Protein AF-X1HZF9-F1 (afdb_monomer_lite)

Organism: NCBI:txid412755

Foldseek 3Di:
DVLVVLVVLLVVLLVVLVVVLVVLVVVLVVLLVVLVVVLCVLLVVCLVVLPLVSLVVSLVSLVVSLLVSLQSQLQSLQSVLVNVVVVVCVVPPVNVVVCVVVSHDDCVLHRDPRRCPSVCPPPVCVVVSCLSSPSVNSCPDCVRVVSSVVSNVVSVVSSVVSVVVVVVVVVVVVVVVVVVVD

pLDDT: mean 87.44, std 9.37, range [54.16, 98.0]

Secondary structure (DSSP, 8-state):
-HHHHHHHHHHHHHHHHHHHHHHHHHHHHHHHHHHHHHHHHHHHHHHHTT-HHHHHHHHHHHHHHHHHHHHHHHHHHHHHHHHHHHHHHHT-HHHHHHHHHHT----SS-S--TT-TTGGGSHHHHHHHHHHT-HHHHHTSHHHHHHHHHHHHHHHHHHHHHHHHHHHHHHHHHHHHHHHT-

Sequence (182 aa):
ELFKFKIELLKKEIDILSSIIGRYDDILFKIKGWTITLWIAVVGWGILSNSMLLLILALFVPILFCFLEVQFKMIQRQYIFRGNYLQKFFHNDKKLKEVFKEKNIPQNPGIYDLNAHYIGKIKELSEKYKKMTNFLWIIRFPNVYLFYLTILILTIIAIIFVYFGCIQMQNKEIIATLTYLK

Structure (mmCIF, N/CA/C/O backbone):
data_AF-X1HZF9-F1
#
_entry.id   AF-X1HZF9-F1
#
loop_
_atom_site.group_PDB
_atom_site.id
_atom_site.type_symbol
_atom_site.label_atom_id
_atom_site.label_alt_id
_atom_site.label_comp_id
_atom_site.label_asym_id
_atom_site.label_entity_id
_atom_site.label_seq_id
_atom_site.pdbx_PDB_ins_code
_atom_site.Cartn_x
_atom_site.Cartn_y
_atom_site.Cartn_z
_atom_site.occupancy
_atom_site.B_iso_or_equiv
_atom_site.auth_seq_id
_atom_site.auth_comp_id
_atom_site.auth_asym_id
_atom_site.auth_atom_id
_atom_site.pdbx_PDB_model_num
ATOM 1 N N . GLU A 1 1 ? -31.465 -1.208 28.669 1.00 80.69 1 GLU A N 1
ATOM 2 C CA . GLU A 1 1 ? -31.568 -1.432 27.207 1.00 80.69 1 GLU A CA 1
ATOM 3 C C . GLU A 1 1 ? -30.569 -0.597 26.412 1.00 80.69 1 GLU A C 1
ATOM 5 O O . GLU A 1 1 ? -29.729 -1.183 25.741 1.00 80.69 1 GLU A O 1
ATOM 10 N N . LEU A 1 2 ? -30.550 0.733 26.572 1.00 82.69 2 LEU A N 1
ATOM 11 C CA . LEU A 1 2 ? -29.637 1.631 25.845 1.00 82.69 2 LEU A CA 1
ATOM 12 C C . LEU A 1 2 ? -28.147 1.249 25.945 1.00 82.69 2 LEU A C 1
ATOM 14 O O . LEU A 1 2 ? -27.447 1.241 24.941 1.00 82.69 2 LEU A O 1
ATOM 18 N N . PHE A 1 3 ? -27.651 0.891 27.134 1.00 83.75 3 PHE A N 1
ATOM 19 C CA . PHE A 1 3 ? -26.251 0.477 27.310 1.00 83.75 3 PHE A CA 1
ATOM 20 C C . PHE A 1 3 ? -25.891 -0.781 26.503 1.00 83.75 3 PHE A C 1
ATOM 22 O O . PHE A 1 3 ? -24.845 -0.828 25.861 1.00 83.75 3 PHE A O 1
ATOM 29 N N . LYS A 1 4 ? -26.791 -1.774 26.475 1.00 86.38 4 LYS A N 1
ATOM 30 C CA . LYS A 1 4 ? -26.614 -3.012 25.703 1.00 86.38 4 LYS A CA 1
ATOM 31 C C . LYS A 1 4 ? -26.589 -2.716 24.201 1.00 86.38 4 LYS A C 1
ATOM 33 O O . LYS A 1 4 ? -25.693 -3.192 23.516 1.00 86.38 4 LYS A O 1
ATOM 38 N N . PHE A 1 5 ? -27.498 -1.859 23.732 1.00 86.31 5 PHE A N 1
ATOM 39 C CA . PHE A 1 5 ? -27.513 -1.381 22.348 1.00 86.31 5 PHE A CA 1
ATOM 40 C C . PHE A 1 5 ? -26.211 -0.658 21.970 1.00 86.31 5 PHE A C 1
ATOM 42 O O . PHE A 1 5 ? -25.630 -0.933 20.926 1.00 86.31 5 PHE A O 1
ATOM 49 N N . LYS A 1 6 ? -25.692 0.219 22.840 1.00 84.38 6 LYS A N 1
ATOM 50 C CA . LYS A 1 6 ? -24.418 0.918 22.603 1.00 84.38 6 LYS A CA 1
ATOM 51 C C . LYS A 1 6 ? -23.225 -0.047 22.503 1.00 84.38 6 LYS A C 1
ATOM 53 O O . LYS A 1 6 ? -22.354 0.167 21.666 1.00 84.38 6 LYS A O 1
ATOM 58 N N . ILE A 1 7 ? -23.184 -1.100 23.324 1.00 85.31 7 ILE A N 1
ATOM 59 C CA . ILE A 1 7 ? -22.152 -2.150 23.241 1.00 85.31 7 ILE A CA 1
ATOM 60 C C . ILE A 1 7 ? -22.266 -2.925 21.928 1.00 85.31 7 ILE A C 1
ATOM 62 O O . ILE A 1 7 ? -21.258 -3.175 21.273 1.00 85.31 7 ILE A O 1
ATOM 66 N N . GLU A 1 8 ? -23.482 -3.296 21.535 1.00 88.94 8 GLU A N 1
ATOM 67 C CA . GLU A 1 8 ? -2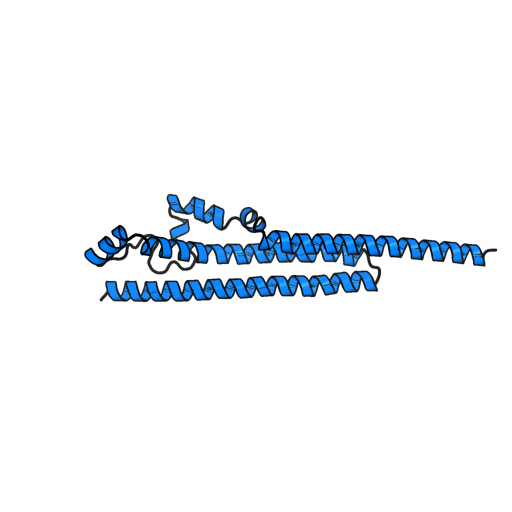3.729 -4.006 20.280 1.00 88.94 8 GLU A CA 1
ATOM 68 C C . GLU A 1 8 ? -23.293 -3.173 19.070 1.00 88.94 8 GLU A C 1
ATOM 70 O O . GLU A 1 8 ? -22.611 -3.672 18.174 1.00 88.94 8 GLU A O 1
ATOM 75 N N . LEU A 1 9 ? -23.598 -1.876 19.091 1.00 87.75 9 LEU A N 1
ATOM 76 C CA . LEU A 1 9 ? -23.183 -0.936 18.061 1.00 87.75 9 LEU A CA 1
ATOM 77 C C . LEU A 1 9 ? -21.654 -0.808 18.001 1.00 87.75 9 LEU A C 1
ATOM 79 O O . LEU A 1 9 ? -21.082 -0.805 16.914 1.00 87.75 9 LEU A O 1
ATOM 83 N N . LEU A 1 10 ? -20.987 -0.773 19.156 1.00 87.19 10 LEU A N 1
ATOM 84 C CA . LEU A 1 10 ? -19.529 -0.719 19.249 1.00 87.19 10 LEU A CA 1
ATOM 85 C C . LEU A 1 10 ? -18.861 -2.005 18.741 1.00 87.19 10 LEU A C 1
ATOM 87 O O . LEU A 1 10 ? -17.853 -1.937 18.043 1.00 87.19 10 LEU A O 1
ATOM 91 N N . LYS A 1 11 ? -19.438 -3.175 19.041 1.00 89.44 11 LYS A N 1
ATOM 92 C CA . LYS A 1 11 ? -18.988 -4.456 18.480 1.00 89.44 11 LYS A CA 1
ATOM 93 C C . LYS A 1 11 ? -19.084 -4.434 16.954 1.00 89.44 11 LYS A C 1
ATOM 95 O O . LYS A 1 11 ? -18.103 -4.710 16.273 1.00 89.44 11 LYS A O 1
ATOM 100 N N . LYS A 1 12 ? -20.237 -4.012 16.428 1.00 91.25 12 LYS A N 1
ATOM 101 C CA . LYS A 1 12 ? -20.464 -3.882 14.985 1.00 91.25 12 LYS A CA 1
ATOM 102 C C . LYS A 1 12 ? -19.502 -2.883 14.337 1.00 91.25 12 LYS A C 1
ATOM 104 O O . LYS A 1 12 ? -19.030 -3.119 13.232 1.00 91.25 12 LYS A O 1
ATOM 109 N N . GLU A 1 13 ? -19.186 -1.786 15.021 1.00 89.75 13 GLU A N 1
ATOM 110 C CA . GLU A 1 13 ? -18.193 -0.812 14.568 1.00 89.75 13 GLU A CA 1
ATOM 111 C C . GLU A 1 13 ? -16.802 -1.450 14.416 1.00 89.75 13 GLU A C 1
ATOM 113 O O . GLU A 1 13 ? -16.160 -1.250 13.389 1.00 89.75 13 GLU A O 1
ATOM 118 N N . ILE A 1 14 ? -16.353 -2.253 15.388 1.00 90.44 14 ILE A N 1
ATOM 119 C CA . ILE A 1 14 ? -15.059 -2.956 15.330 1.00 90.44 14 ILE A CA 1
ATOM 120 C C . ILE A 1 14 ? -15.012 -3.935 14.151 1.00 90.44 14 ILE A C 1
ATOM 122 O O . ILE A 1 14 ? -14.038 -3.927 13.393 1.00 90.44 14 ILE A O 1
ATOM 126 N N . ASP A 1 15 ? -16.071 -4.725 13.964 1.00 92.50 15 ASP A N 1
ATOM 127 C CA . ASP A 1 15 ? -16.165 -5.693 12.865 1.00 92.50 15 ASP A CA 1
ATOM 128 C C . ASP A 1 15 ? -16.105 -4.984 11.499 1.00 92.50 15 ASP A C 1
ATOM 130 O O . ASP A 1 15 ? -15.352 -5.380 10.603 1.00 92.50 15 ASP A O 1
ATOM 134 N N . ILE A 1 16 ? -16.834 -3.870 11.353 1.00 93.44 16 ILE A N 1
ATOM 135 C CA . ILE A 1 16 ? -16.818 -3.044 10.138 1.00 93.44 16 ILE A CA 1
ATOM 136 C C . ILE A 1 16 ? -15.435 -2.423 9.913 1.00 93.44 16 ILE A C 1
ATOM 138 O O . ILE A 1 16 ? -14.944 -2.439 8.786 1.00 93.44 16 ILE A O 1
ATOM 142 N N . LEU A 1 17 ? -14.786 -1.887 10.951 1.00 93.19 17 LEU A N 1
ATOM 143 C CA . LEU A 1 17 ? -13.448 -1.300 10.835 1.00 93.19 17 LEU A CA 1
ATOM 144 C C . LEU A 1 17 ? -12.433 -2.325 10.331 1.00 93.19 17 LEU A C 1
ATOM 146 O O . LEU A 1 17 ? -11.695 -2.030 9.393 1.00 93.19 17 LEU A O 1
ATOM 150 N N . SER A 1 18 ? -12.424 -3.527 10.913 1.00 93.31 18 SER A N 1
ATOM 151 C CA . SER A 1 18 ? -11.536 -4.610 10.483 1.00 93.31 18 SER A CA 1
ATOM 152 C C . SER A 1 18 ? -11.789 -4.994 9.021 1.00 93.31 18 SER A C 1
ATOM 154 O O . SER A 1 18 ? -10.849 -5.044 8.227 1.00 93.31 18 SER A O 1
ATOM 156 N N . SER A 1 19 ? -13.061 -5.145 8.635 1.00 95.81 19 SER A N 1
ATOM 157 C CA . SER A 1 19 ? -13.459 -5.443 7.255 1.00 95.81 19 SER A CA 1
ATOM 158 C C . SER A 1 19 ? -13.022 -4.356 6.263 1.00 95.81 19 SER A C 1
ATOM 160 O O . SER A 1 19 ? -12.471 -4.657 5.203 1.00 95.81 19 SER A O 1
ATOM 162 N N . ILE A 1 20 ? -13.219 -3.077 6.603 1.00 94.62 20 ILE A N 1
ATOM 163 C CA . ILE A 1 20 ? -12.822 -1.952 5.751 1.00 94.62 20 ILE A CA 1
ATOM 164 C C . ILE A 1 20 ? -11.301 -1.899 5.597 1.00 94.62 20 ILE A C 1
ATOM 166 O O . ILE A 1 20 ? -10.823 -1.717 4.478 1.00 94.62 20 ILE A O 1
ATOM 170 N N . ILE A 1 21 ? -10.545 -2.055 6.689 1.00 94.88 21 ILE A N 1
ATOM 171 C CA . ILE A 1 21 ? -9.076 -2.037 6.656 1.00 94.88 21 ILE A CA 1
ATOM 172 C C . ILE A 1 21 ? -8.555 -3.139 5.729 1.00 94.88 21 ILE A C 1
ATOM 174 O O . ILE A 1 21 ? -7.753 -2.825 4.848 1.00 94.88 21 ILE A O 1
ATOM 178 N N . GLY A 1 22 ? -9.075 -4.366 5.858 1.00 96.31 22 GLY A N 1
ATOM 179 C CA . GLY A 1 22 ? -8.707 -5.487 4.989 1.00 96.31 22 GLY A CA 1
ATOM 180 C C . GLY A 1 22 ? -9.043 -5.231 3.518 1.00 96.31 22 GLY A C 1
ATOM 181 O O . GLY A 1 22 ? -8.211 -5.445 2.643 1.00 96.31 22 GLY A O 1
ATOM 182 N N . ARG A 1 23 ? -10.213 -4.646 3.227 1.00 96.69 23 ARG A N 1
ATOM 183 C CA . ARG A 1 23 ? -10.569 -4.256 1.852 1.00 96.69 23 ARG A CA 1
ATOM 184 C C . ARG A 1 23 ? -9.593 -3.235 1.262 1.00 96.69 23 ARG A C 1
ATOM 186 O O . ARG A 1 23 ? -9.304 -3.286 0.069 1.00 96.69 23 ARG A O 1
ATOM 193 N N . TYR A 1 24 ? -9.102 -2.289 2.063 1.00 96.31 24 TYR A N 1
ATOM 194 C CA . TYR A 1 24 ? -8.076 -1.353 1.600 1.00 96.31 24 TYR A CA 1
ATOM 195 C C . TYR A 1 24 ? -6.730 -2.043 1.371 1.00 96.31 24 TYR A C 1
ATOM 197 O O . TYR A 1 24 ? -6.067 -1.696 0.398 1.00 96.31 24 TYR A O 1
ATOM 205 N N . ASP A 1 25 ? -6.344 -3.024 2.189 1.00 95.50 25 ASP A N 1
ATOM 206 C CA . ASP A 1 25 ? -5.135 -3.821 1.942 1.00 95.50 25 ASP A CA 1
ATOM 207 C C . ASP A 1 25 ? -5.217 -4.559 0.594 1.00 95.50 25 ASP A C 1
ATOM 209 O O . ASP A 1 25 ? -4.280 -4.480 -0.204 1.00 95.50 25 ASP A O 1
ATOM 213 N N . ASP A 1 26 ? -6.370 -5.156 0.276 1.00 97.38 26 ASP A N 1
ATOM 214 C CA . ASP A 1 26 ? -6.611 -5.798 -1.023 1.00 97.38 26 ASP A CA 1
ATOM 215 C C . ASP A 1 26 ? -6.520 -4.808 -2.190 1.00 97.38 26 ASP A C 1
ATOM 217 O O . ASP A 1 26 ? -5.944 -5.110 -3.238 1.00 97.38 26 ASP A O 1
ATOM 221 N N . ILE A 1 27 ? -7.097 -3.611 -2.036 1.00 96.75 27 ILE A N 1
ATOM 222 C CA . ILE A 1 27 ? -7.030 -2.560 -3.059 1.00 96.75 27 ILE A CA 1
ATOM 223 C C . ILE A 1 27 ? -5.581 -2.112 -3.263 1.00 96.75 27 ILE A C 1
ATOM 225 O O . ILE A 1 27 ? -5.135 -2.012 -4.403 1.00 96.75 27 ILE A O 1
ATOM 229 N N . LEU A 1 28 ? -4.829 -1.877 -2.186 1.00 96.50 28 LEU A N 1
ATOM 230 C CA . LEU A 1 28 ? -3.425 -1.470 -2.259 1.00 96.50 28 LEU A CA 1
ATOM 231 C C . LEU A 1 28 ? -2.565 -2.549 -2.932 1.00 96.50 28 LEU A C 1
ATOM 233 O O . LEU A 1 28 ? -1.702 -2.223 -3.747 1.00 96.50 28 LEU A O 1
ATOM 237 N N . PHE A 1 29 ? -2.829 -3.829 -2.658 1.00 96.50 29 PHE A N 1
ATOM 238 C CA . PHE A 1 29 ? -2.174 -4.939 -3.349 1.00 96.50 29 PHE A CA 1
ATOM 239 C C . PHE A 1 29 ? -2.494 -4.950 -4.853 1.00 96.50 29 PHE A C 1
ATOM 241 O O . PHE A 1 29 ? -1.588 -5.062 -5.680 1.00 96.50 29 PHE A O 1
ATOM 248 N N . LYS A 1 30 ? -3.765 -4.753 -5.227 1.00 97.81 30 LYS A N 1
ATOM 249 C CA . LYS A 1 30 ? -4.195 -4.670 -6.635 1.00 97.81 30 LYS A CA 1
ATOM 250 C C . LYS A 1 30 ? -3.576 -3.484 -7.370 1.00 97.81 30 LYS A C 1
ATOM 252 O O . LYS A 1 30 ? -3.128 -3.661 -8.498 1.00 97.81 30 LYS A O 1
ATOM 257 N N . ILE A 1 31 ? -3.491 -2.314 -6.730 1.00 97.06 31 ILE A N 1
ATOM 258 C CA . ILE A 1 31 ? -2.827 -1.122 -7.284 1.00 97.06 31 ILE A CA 1
ATOM 259 C C . ILE A 1 31 ? -1.388 -1.465 -7.667 1.00 97.06 31 ILE A C 1
ATOM 261 O O . ILE A 1 31 ? -0.989 -1.199 -8.794 1.00 97.06 31 ILE A O 1
ATOM 265 N N . LYS A 1 32 ? -0.634 -2.126 -6.781 1.00 96.69 32 LYS A N 1
ATOM 266 C CA . LYS A 1 32 ? 0.738 -2.565 -7.079 1.00 96.69 32 LYS A CA 1
ATOM 267 C C . LYS A 1 32 ? 0.807 -3.556 -8.237 1.00 96.69 32 LYS A C 1
ATOM 269 O O . LYS A 1 32 ? 1.693 -3.433 -9.080 1.00 96.69 32 LYS A O 1
ATOM 274 N N . GLY A 1 33 ? -0.129 -4.501 -8.295 1.00 97.50 33 GLY A N 1
ATOM 275 C CA . GLY A 1 33 ? -0.259 -5.422 -9.423 1.00 97.50 33 GLY A CA 1
ATOM 276 C C . GLY A 1 33 ? -0.447 -4.678 -10.747 1.00 97.50 33 GLY A C 1
ATOM 277 O O . GLY A 1 33 ? 0.317 -4.891 -11.683 1.00 97.50 33 GLY A O 1
ATOM 278 N N . TRP A 1 34 ? -1.394 -3.739 -10.801 1.00 97.88 34 TRP A N 1
ATOM 279 C CA . TRP A 1 34 ? -1.645 -2.914 -11.985 1.00 97.88 34 TRP A CA 1
ATOM 280 C C . TRP A 1 34 ? -0.452 -2.040 -12.368 1.00 97.88 34 TRP A C 1
ATOM 282 O O . TRP A 1 34 ? -0.156 -1.929 -13.558 1.00 97.88 34 TRP A O 1
ATOM 292 N N . THR A 1 35 ? 0.273 -1.487 -11.389 1.00 98.00 35 THR A N 1
ATOM 293 C CA . THR A 1 35 ? 1.525 -0.761 -11.637 1.00 98.00 35 THR A CA 1
ATOM 294 C C . THR A 1 35 ? 2.512 -1.635 -12.400 1.00 98.00 35 THR A C 1
ATOM 296 O O . THR A 1 35 ? 3.032 -1.200 -13.422 1.00 98.00 35 THR A O 1
ATOM 299 N N . ILE A 1 36 ? 2.756 -2.865 -11.931 1.00 97.62 36 ILE A N 1
ATOM 300 C CA . ILE A 1 36 ? 3.706 -3.792 -12.563 1.00 97.62 36 ILE A CA 1
ATOM 301 C C . ILE A 1 36 ? 3.233 -4.164 -13.967 1.00 97.62 36 ILE A C 1
ATOM 303 O O . ILE A 1 36 ? 4.019 -4.086 -14.905 1.00 97.62 36 ILE A O 1
ATOM 307 N N . THR A 1 37 ? 1.962 -4.539 -14.131 1.00 98.00 37 THR A N 1
ATOM 308 C CA . THR A 1 37 ? 1.415 -4.939 -15.434 1.00 98.00 37 THR A CA 1
ATOM 309 C C . THR A 1 37 ? 1.556 -3.825 -16.468 1.00 98.00 37 THR A C 1
ATOM 311 O O . THR A 1 37 ? 2.049 -4.068 -17.568 1.00 98.00 37 THR A O 1
ATOM 314 N N . LEU A 1 38 ? 1.163 -2.597 -16.114 1.00 97.50 38 LEU A N 1
ATOM 315 C CA . LEU A 1 38 ? 1.232 -1.459 -17.028 1.00 97.50 38 LEU A CA 1
ATOM 316 C C . LEU A 1 38 ? 2.687 -1.059 -17.296 1.00 97.50 38 LEU A C 1
ATOM 318 O O . LEU A 1 38 ? 3.055 -0.812 -18.441 1.00 97.50 38 LEU A O 1
ATOM 322 N N . TRP A 1 39 ? 3.533 -1.062 -16.266 1.00 97.81 39 TRP A N 1
ATOM 323 C CA . TRP A 1 39 ? 4.957 -0.773 -16.408 1.00 97.81 39 TRP A CA 1
ATOM 324 C C . TRP A 1 39 ? 5.657 -1.764 -17.349 1.00 97.81 39 TRP A C 1
ATOM 326 O O . TRP A 1 39 ? 6.318 -1.329 -18.289 1.00 97.81 39 TRP A O 1
ATOM 336 N N . ILE A 1 40 ? 5.458 -3.077 -17.165 1.00 97.31 40 ILE A N 1
ATOM 337 C CA . ILE A 1 40 ? 6.021 -4.113 -18.049 1.00 97.31 40 ILE A CA 1
ATOM 338 C C . ILE A 1 40 ? 5.538 -3.915 -19.486 1.00 97.31 40 ILE A C 1
ATOM 340 O O . ILE A 1 40 ? 6.342 -4.019 -20.408 1.00 97.31 40 ILE A O 1
ATOM 344 N N . ALA A 1 41 ? 4.254 -3.609 -19.691 1.00 97.19 41 ALA A N 1
ATOM 345 C CA . ALA A 1 41 ? 3.706 -3.398 -21.026 1.00 97.19 41 ALA A CA 1
ATOM 346 C C . ALA A 1 41 ? 4.384 -2.219 -21.746 1.00 97.19 41 ALA A C 1
ATOM 348 O O . ALA A 1 41 ? 4.813 -2.361 -22.890 1.00 97.19 41 ALA A O 1
ATOM 349 N N . VAL A 1 42 ? 4.531 -1.074 -21.069 1.00 96.38 42 VAL A N 1
ATOM 350 C CA . VAL A 1 42 ? 5.136 0.128 -21.665 1.00 96.38 42 VAL A CA 1
ATOM 351 C C . VAL A 1 42 ? 6.644 -0.043 -21.863 1.00 96.38 42 VAL A C 1
ATOM 353 O O . VAL A 1 42 ? 7.153 0.283 -22.934 1.00 96.38 42 VAL A O 1
ATOM 356 N N . VAL A 1 43 ? 7.366 -0.592 -20.878 1.00 96.31 43 VAL A N 1
ATOM 357 C CA . VAL A 1 43 ? 8.811 -0.853 -21.004 1.00 96.31 43 VAL A CA 1
ATOM 358 C C . VAL A 1 43 ? 9.085 -1.894 -22.084 1.00 96.31 43 VAL A C 1
ATOM 360 O O . VAL A 1 43 ? 9.938 -1.670 -22.938 1.00 96.31 43 VAL A O 1
ATOM 363 N N . GLY A 1 44 ? 8.346 -3.004 -22.086 1.00 95.06 44 GLY A N 1
ATOM 364 C CA . GLY A 1 44 ? 8.487 -4.067 -23.078 1.00 95.06 44 GLY A CA 1
ATOM 365 C C . GLY A 1 44 ? 8.254 -3.554 -24.497 1.00 95.06 44 GLY A C 1
ATOM 366 O O . GLY A 1 44 ? 9.073 -3.803 -25.379 1.00 95.06 44 GLY A O 1
A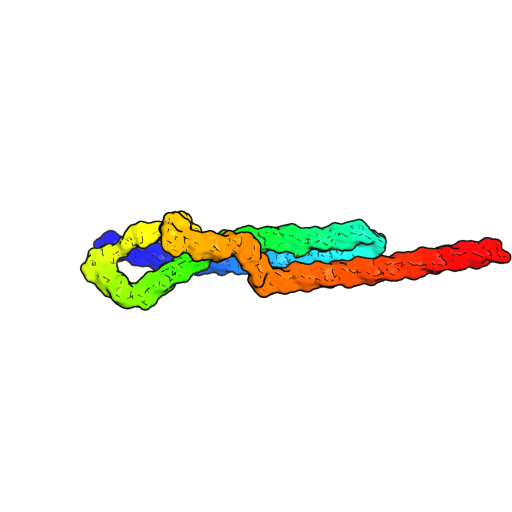TOM 367 N N . TRP A 1 45 ? 7.199 -2.759 -24.708 1.00 95.62 45 TRP A N 1
ATOM 368 C CA . TRP A 1 45 ? 6.960 -2.107 -25.997 1.00 95.62 45 TRP A CA 1
ATOM 369 C C . TRP A 1 45 ? 8.092 -1.140 -26.357 1.00 95.62 45 TRP A C 1
ATOM 371 O O . TRP A 1 45 ? 8.593 -1.164 -27.483 1.00 95.62 45 TRP A O 1
ATOM 381 N N . GLY A 1 46 ? 8.527 -0.303 -25.413 1.00 93.75 46 GLY A N 1
ATOM 382 C CA . GLY A 1 46 ? 9.612 0.654 -25.629 1.00 93.75 46 GLY A CA 1
ATOM 383 C C . GLY A 1 46 ? 10.912 -0.015 -26.077 1.00 93.75 46 GLY A C 1
ATOM 384 O O . GLY A 1 46 ? 11.541 0.464 -27.017 1.00 93.75 46 GLY A O 1
ATOM 385 N N . ILE A 1 47 ? 11.262 -1.158 -25.480 1.00 92.81 47 ILE A N 1
ATOM 386 C CA . ILE A 1 47 ? 12.428 -1.961 -25.874 1.00 92.81 47 ILE A CA 1
ATOM 387 C C . ILE A 1 47 ? 12.232 -2.565 -27.269 1.00 92.81 47 ILE A C 1
ATOM 389 O O . ILE A 1 47 ? 13.094 -2.400 -28.123 1.00 92.81 47 ILE A O 1
ATOM 393 N N . LEU A 1 48 ? 11.100 -3.227 -27.533 1.00 92.44 48 LEU A N 1
ATOM 394 C CA . LEU A 1 48 ? 10.849 -3.893 -28.823 1.00 92.44 48 LEU A CA 1
ATOM 395 C C . LEU A 1 48 ? 10.824 -2.919 -30.007 1.00 92.44 48 LEU A C 1
ATOM 397 O O . LEU A 1 48 ? 11.233 -3.267 -31.110 1.00 92.44 48 LEU A O 1
ATOM 401 N N . SER A 1 49 ? 10.338 -1.701 -29.776 1.00 90.81 49 SER A N 1
ATOM 402 C CA . SER A 1 49 ? 10.252 -0.649 -30.792 1.00 90.81 49 SER A CA 1
ATOM 403 C C . SER A 1 49 ? 11.473 0.275 -30.836 1.00 90.81 49 SER A C 1
ATOM 405 O O . SER A 1 49 ? 11.471 1.217 -31.626 1.00 90.81 49 SER A O 1
ATOM 407 N N . ASN A 1 50 ? 12.487 0.057 -29.984 1.00 88.56 50 ASN A N 1
ATOM 408 C CA . ASN A 1 50 ? 13.614 0.979 -29.770 1.00 88.56 50 ASN A CA 1
ATOM 409 C C . ASN A 1 50 ? 13.175 2.448 -29.563 1.00 88.56 50 ASN A C 1
ATOM 411 O O . ASN A 1 50 ? 13.886 3.391 -29.915 1.00 88.56 50 ASN A O 1
ATOM 415 N N . SER A 1 51 ? 11.985 2.666 -28.996 1.00 89.25 51 SER A N 1
ATOM 416 C CA . SER A 1 51 ? 11.403 3.997 -28.841 1.00 89.25 51 SER A CA 1
ATOM 417 C C . SER A 1 51 ? 11.757 4.585 -27.482 1.00 89.25 51 SER A C 1
ATOM 419 O O . SER A 1 51 ? 11.150 4.265 -26.455 1.00 89.25 51 SER A O 1
ATOM 421 N N . MET A 1 52 ? 12.710 5.518 -27.485 1.00 90.12 52 MET A N 1
ATOM 422 C CA . MET A 1 52 ? 13.105 6.267 -26.288 1.00 90.12 52 MET A CA 1
ATOM 423 C C . MET A 1 52 ? 11.919 7.006 -25.650 1.00 90.12 52 MET A C 1
ATOM 425 O O . MET A 1 52 ? 11.814 7.080 -24.428 1.00 90.12 52 MET A O 1
ATOM 429 N N . LEU A 1 53 ? 10.989 7.510 -26.470 1.00 91.62 53 LEU A N 1
ATOM 430 C CA . LEU A 1 53 ? 9.801 8.225 -26.003 1.00 91.62 53 LEU A CA 1
ATOM 431 C C . LEU A 1 53 ? 8.919 7.321 -25.129 1.00 91.62 53 LEU A C 1
ATOM 433 O O . LEU A 1 53 ? 8.494 7.738 -24.052 1.00 91.62 53 LEU A O 1
ATOM 437 N N . LEU A 1 54 ? 8.703 6.066 -25.536 1.00 93.00 54 LEU A N 1
ATOM 438 C CA . LEU A 1 54 ? 7.926 5.106 -24.746 1.00 93.00 54 LEU A CA 1
ATOM 439 C C . LEU A 1 54 ? 8.612 4.747 -23.425 1.00 93.00 54 LEU A C 1
ATOM 441 O O . LEU A 1 54 ? 7.941 4.619 -22.403 1.00 93.00 54 LEU A O 1
ATOM 445 N N . LEU A 1 55 ? 9.941 4.645 -23.408 1.00 92.25 55 LEU A N 1
ATOM 446 C CA . LEU A 1 55 ? 10.684 4.383 -22.173 1.00 92.25 55 LEU A CA 1
ATOM 447 C C . LEU A 1 55 ? 10.656 5.576 -21.209 1.00 92.25 55 LEU A C 1
ATOM 449 O O . LEU A 1 55 ? 10.540 5.386 -20.000 1.00 92.25 55 LEU A O 1
ATOM 453 N N . ILE A 1 56 ? 10.687 6.805 -21.727 1.00 92.44 56 ILE A N 1
ATOM 454 C CA . ILE A 1 56 ? 10.464 8.012 -20.919 1.00 92.44 56 ILE A CA 1
ATOM 455 C C . ILE A 1 56 ? 9.035 8.009 -20.362 1.00 92.44 56 ILE A C 1
ATOM 457 O O . ILE A 1 56 ? 8.834 8.300 -19.184 1.00 92.44 56 ILE A O 1
ATOM 461 N N . LEU A 1 57 ? 8.043 7.620 -21.169 1.00 93.75 57 LEU A N 1
ATOM 462 C CA . LEU A 1 57 ? 6.654 7.490 -20.725 1.00 93.75 57 LEU A CA 1
ATOM 463 C C . LEU A 1 57 ? 6.514 6.443 -19.606 1.00 93.75 57 LEU A C 1
ATOM 465 O O . LEU A 1 57 ? 5.762 6.657 -18.654 1.00 93.75 57 LEU A O 1
ATOM 469 N N . ALA A 1 58 ? 7.296 5.361 -19.650 1.00 94.62 58 ALA A N 1
ATOM 470 C CA . ALA A 1 58 ? 7.311 4.336 -18.608 1.00 94.62 58 ALA A CA 1
ATOM 471 C C . ALA A 1 58 ? 7.715 4.868 -17.220 1.00 94.62 58 ALA A C 1
ATOM 473 O O . ALA A 1 58 ? 7.271 4.309 -16.218 1.00 94.62 58 ALA A O 1
ATOM 474 N N . LEU A 1 59 ? 8.487 5.963 -17.131 1.00 94.06 59 LEU A N 1
ATOM 475 C CA . LEU A 1 59 ? 8.834 6.601 -15.851 1.00 94.06 59 LEU A CA 1
ATOM 476 C C . LEU A 1 59 ? 7.619 7.226 -15.156 1.00 94.06 59 LEU A C 1
ATOM 478 O O . LEU A 1 59 ? 7.587 7.309 -13.928 1.00 94.06 59 LEU A O 1
ATOM 482 N N . PHE A 1 60 ? 6.602 7.644 -15.912 1.00 95.12 60 PHE A N 1
ATOM 483 C CA . PHE A 1 60 ? 5.403 8.264 -15.347 1.00 95.12 60 PHE A CA 1
ATOM 484 C C . PHE A 1 60 ? 4.461 7.247 -14.700 1.00 95.12 60 PHE A C 1
ATOM 486 O O . PHE A 1 60 ? 3.741 7.593 -13.764 1.00 95.12 60 PHE A O 1
ATOM 493 N N . VAL A 1 61 ? 4.496 5.987 -15.141 1.00 95.94 61 VAL A N 1
ATOM 494 C CA . VAL A 1 61 ? 3.659 4.906 -14.601 1.00 95.94 61 VAL A CA 1
ATOM 495 C C . VAL A 1 61 ? 3.826 4.751 -13.081 1.00 95.94 61 VAL A C 1
ATOM 497 O O . VAL A 1 61 ? 2.840 4.931 -12.362 1.00 95.94 61 VAL A O 1
ATOM 500 N N . PRO A 1 62 ? 5.032 4.489 -12.533 1.00 95.56 62 PRO A N 1
ATOM 501 C CA . PRO A 1 62 ? 5.206 4.371 -11.088 1.00 95.56 62 PRO A CA 1
ATOM 502 C C . PRO A 1 62 ? 4.864 5.668 -10.340 1.00 95.56 62 PRO A C 1
ATOM 504 O O . PRO A 1 62 ? 4.383 5.598 -9.214 1.00 95.56 62 PRO A O 1
ATOM 507 N N . ILE A 1 63 ? 5.054 6.846 -10.943 1.00 94.44 63 ILE A N 1
ATOM 508 C CA . ILE A 1 63 ? 4.737 8.134 -10.303 1.00 94.44 63 ILE A CA 1
ATOM 509 C C . ILE A 1 63 ? 3.222 8.284 -10.103 1.00 94.44 63 ILE A C 1
ATOM 511 O O . ILE A 1 63 ? 2.770 8.598 -8.998 1.00 94.44 63 ILE A O 1
ATOM 515 N N . LEU A 1 64 ? 2.430 8.014 -11.145 1.00 95.94 64 LEU A N 1
ATOM 516 C CA . LEU A 1 64 ? 0.968 8.101 -11.097 1.00 95.94 64 LEU A CA 1
ATOM 517 C C . LEU A 1 64 ? 0.374 7.094 -10.110 1.00 95.94 64 LEU A C 1
ATOM 519 O O . LEU A 1 64 ? -0.475 7.444 -9.288 1.00 95.94 64 LEU A O 1
ATOM 523 N N . PHE A 1 65 ? 0.851 5.851 -10.145 1.00 96.75 65 PHE A N 1
ATOM 524 C CA . PHE A 1 65 ? 0.362 4.818 -9.238 1.00 96.75 65 PHE A CA 1
ATOM 525 C C . PHE A 1 65 ? 0.824 5.030 -7.791 1.00 96.75 65 PHE A C 1
ATOM 527 O O . PHE A 1 65 ? 0.059 4.738 -6.873 1.00 96.75 65 PHE A O 1
ATOM 534 N N . CYS A 1 66 ? 2.000 5.625 -7.563 1.00 96.25 66 CYS A N 1
ATOM 535 C CA . CYS A 1 66 ? 2.428 6.052 -6.230 1.00 96.25 66 CYS A CA 1
ATOM 536 C C . CYS A 1 66 ? 1.458 7.080 -5.641 1.00 96.25 66 CYS A C 1
ATOM 538 O O . CYS A 1 66 ? 1.026 6.938 -4.496 1.00 96.25 66 CYS A O 1
ATOM 540 N N . PHE A 1 67 ? 1.050 8.075 -6.436 1.00 95.38 67 PHE A N 1
ATOM 541 C CA . PHE A 1 67 ? 0.044 9.045 -6.009 1.00 95.38 67 PHE A CA 1
ATOM 542 C C . PHE A 1 67 ? -1.276 8.359 -5.625 1.00 95.38 67 PHE A C 1
ATOM 544 O O . PHE A 1 67 ? -1.807 8.628 -4.546 1.00 95.38 67 PHE A O 1
ATOM 551 N N . LEU A 1 68 ? -1.772 7.434 -6.456 1.00 95.94 68 LEU A N 1
ATOM 552 C CA . LEU A 1 68 ? -2.981 6.659 -6.154 1.00 95.94 68 LEU A CA 1
ATOM 553 C C . LEU A 1 68 ? -2.831 5.838 -4.865 1.00 95.94 68 LEU A C 1
ATOM 555 O O . LEU A 1 68 ? -3.694 5.922 -3.991 1.00 95.94 68 LEU A O 1
ATOM 559 N N . GLU A 1 69 ? -1.733 5.095 -4.692 1.00 96.06 69 GLU A N 1
ATOM 560 C CA . GLU A 1 69 ? -1.495 4.295 -3.483 1.00 96.06 69 GLU A CA 1
ATOM 561 C C . GLU A 1 69 ? -1.528 5.166 -2.221 1.00 96.06 69 GLU A C 1
ATOM 563 O O . GLU A 1 69 ? -2.143 4.794 -1.218 1.00 96.06 69 GLU A O 1
ATOM 568 N N . VAL A 1 70 ? -0.908 6.347 -2.268 1.00 95.69 70 VAL A N 1
ATOM 569 C CA . VAL A 1 70 ? -0.883 7.271 -1.131 1.00 95.69 70 VAL A CA 1
ATOM 570 C C . VAL A 1 70 ? -2.290 7.751 -0.781 1.00 95.69 70 VAL A C 1
ATOM 572 O O . VAL A 1 70 ? -2.626 7.758 0.402 1.00 95.69 70 VAL A O 1
ATOM 575 N N . GLN A 1 71 ? -3.136 8.079 -1.763 1.00 94.44 71 GLN A N 1
ATOM 576 C CA . GLN A 1 71 ? -4.525 8.495 -1.514 1.00 94.44 71 GLN A CA 1
ATOM 577 C C . GLN A 1 71 ? -5.339 7.391 -0.824 1.00 94.44 71 GLN A C 1
ATOM 579 O O . GLN A 1 71 ? -5.977 7.626 0.205 1.00 94.44 71 GLN A O 1
ATOM 584 N N . PHE A 1 72 ? -5.269 6.156 -1.327 1.00 94.81 72 PHE A N 1
ATOM 585 C CA . PHE A 1 72 ? -5.970 5.027 -0.708 1.00 94.81 72 PHE A CA 1
ATOM 586 C C . PHE A 1 72 ? -5.435 4.725 0.696 1.00 94.81 72 PHE A C 1
ATOM 588 O O . PHE A 1 72 ? -6.210 4.487 1.624 1.00 94.81 72 PHE A O 1
ATOM 595 N N . LYS A 1 73 ? -4.117 4.814 0.893 1.00 94.69 73 LYS A N 1
ATOM 596 C CA . LYS A 1 73 ? -3.487 4.615 2.200 1.00 94.69 73 LYS A CA 1
ATOM 597 C C . LYS A 1 73 ? -3.816 5.750 3.179 1.00 94.69 73 LYS A C 1
ATOM 599 O O . LYS A 1 73 ? -3.979 5.478 4.365 1.00 94.69 73 LYS A O 1
ATOM 604 N N . MET A 1 74 ? -3.983 6.995 2.721 1.00 93.12 74 MET A N 1
ATOM 605 C CA . MET A 1 74 ? -4.480 8.110 3.546 1.00 93.12 74 MET A CA 1
ATOM 606 C C . MET A 1 74 ? -5.866 7.801 4.104 1.00 93.12 74 MET A C 1
ATOM 608 O O . MET A 1 74 ? -6.095 7.977 5.300 1.00 93.12 74 MET A O 1
ATOM 612 N N . ILE A 1 75 ? -6.766 7.304 3.257 1.00 92.25 75 ILE A N 1
ATOM 613 C CA . ILE A 1 75 ? -8.121 6.935 3.664 1.00 92.25 75 ILE A CA 1
ATOM 614 C C . ILE A 1 75 ? -8.080 5.740 4.627 1.00 92.25 75 ILE A C 1
ATOM 616 O O . ILE A 1 75 ? -8.663 5.805 5.707 1.00 92.25 75 ILE A O 1
ATOM 620 N N . GLN A 1 76 ? -7.319 4.688 4.309 1.00 94.88 76 GLN A N 1
ATOM 621 C CA . GLN A 1 76 ? -7.128 3.531 5.192 1.00 94.88 76 GLN A CA 1
ATOM 622 C C . GLN A 1 76 ? -6.632 3.944 6.589 1.00 94.88 76 GLN A C 1
ATOM 624 O O . GLN A 1 76 ? -7.113 3.446 7.609 1.00 94.88 76 GLN A O 1
ATOM 629 N N . ARG A 1 77 ? -5.694 4.897 6.658 1.00 92.00 77 ARG A N 1
ATOM 630 C CA . ARG A 1 77 ? -5.132 5.405 7.917 1.00 92.00 77 ARG A CA 1
ATOM 631 C C . ARG A 1 77 ? -6.182 6.049 8.821 1.00 92.00 77 ARG A C 1
ATOM 633 O O . ARG A 1 77 ? -6.012 5.975 10.035 1.00 92.00 77 ARG A O 1
ATOM 640 N N . GLN A 1 78 ? -7.259 6.616 8.277 1.00 91.25 78 GLN A N 1
ATOM 641 C CA . GLN A 1 78 ? -8.367 7.160 9.074 1.00 91.25 78 GLN A CA 1
ATOM 642 C C . GLN A 1 78 ? -9.077 6.048 9.861 1.00 91.25 78 GLN A C 1
ATOM 644 O O . GLN A 1 78 ? -9.247 6.154 11.076 1.00 91.25 78 GLN A O 1
ATOM 649 N N . TYR A 1 79 ? -9.380 4.930 9.196 1.00 92.38 79 TYR A N 1
ATOM 650 C CA . TYR A 1 79 ? -9.992 3.753 9.822 1.00 92.38 79 TYR A CA 1
ATOM 651 C C . TYR A 1 79 ? -9.051 3.083 10.831 1.00 92.38 79 TYR A C 1
ATOM 653 O O . TYR A 1 79 ? -9.461 2.757 11.945 1.00 92.38 79 TYR A O 1
ATOM 661 N N . ILE A 1 80 ? -7.760 2.951 10.499 1.00 92.44 80 ILE A N 1
ATOM 662 C CA . ILE A 1 80 ? -6.749 2.425 11.436 1.00 92.44 80 ILE A CA 1
ATOM 663 C C . ILE A 1 80 ? -6.644 3.327 12.671 1.00 92.44 80 ILE A C 1
ATOM 665 O O . ILE A 1 80 ? -6.503 2.844 13.794 1.00 92.44 80 ILE A O 1
ATOM 669 N N . PHE A 1 81 ? -6.710 4.647 12.494 1.00 91.62 81 PHE A N 1
ATOM 670 C CA . PHE A 1 81 ? -6.667 5.587 13.606 1.00 91.62 81 PHE A CA 1
ATOM 671 C C . PHE A 1 81 ? -7.872 5.413 14.541 1.00 91.62 81 PHE A C 1
ATOM 673 O O . PHE A 1 81 ? -7.675 5.360 15.759 1.00 91.62 81 PHE A O 1
ATOM 680 N N . ARG A 1 82 ? -9.085 5.231 13.996 1.00 89.75 82 ARG A N 1
ATOM 681 C CA . ARG A 1 82 ? -10.276 4.885 14.788 1.00 89.75 82 ARG A CA 1
ATOM 682 C C . ARG A 1 82 ? -10.107 3.551 15.516 1.00 89.75 82 ARG A C 1
ATOM 684 O O . ARG A 1 82 ? -10.344 3.496 16.721 1.00 89.75 82 ARG A O 1
ATOM 691 N N . GLY A 1 83 ? -9.647 2.507 14.830 1.00 90.44 83 GLY A N 1
ATOM 692 C CA . GLY A 1 83 ? -9.408 1.192 15.436 1.00 90.44 83 GLY A CA 1
ATOM 693 C C . GLY A 1 83 ? -8.426 1.260 16.610 1.00 90.44 83 GLY A C 1
ATOM 694 O O . GLY A 1 83 ? -8.723 0.784 17.703 1.00 90.44 83 GLY A O 1
ATOM 695 N N . ASN A 1 84 ? -7.306 1.965 16.431 1.00 90.00 84 ASN A N 1
ATOM 696 C CA . ASN A 1 84 ? -6.317 2.190 17.488 1.00 90.00 84 ASN A CA 1
ATOM 697 C C . ASN A 1 84 ? -6.886 2.987 18.670 1.00 90.00 84 ASN A C 1
ATOM 699 O O . ASN A 1 84 ? -6.497 2.762 19.817 1.00 90.00 84 ASN A O 1
ATOM 703 N N . TYR A 1 85 ? -7.775 3.947 18.406 1.00 87.75 85 TYR A N 1
ATOM 704 C CA . TYR A 1 85 ? -8.454 4.699 19.456 1.00 87.75 85 TYR A CA 1
ATOM 705 C C . TYR A 1 85 ? -9.360 3.788 20.292 1.00 87.75 85 TYR A C 1
ATOM 707 O O . TYR A 1 85 ? -9.267 3.804 21.520 1.00 87.75 85 TYR A O 1
ATOM 715 N N . LEU A 1 86 ? -10.172 2.950 19.639 1.00 87.56 86 LEU A N 1
ATOM 716 C CA . LEU A 1 86 ? -11.025 1.975 20.320 1.00 87.56 86 LEU A CA 1
ATOM 717 C C . LEU A 1 86 ? -10.194 0.974 21.126 1.00 87.56 86 LEU A C 1
ATOM 719 O O . LEU A 1 86 ? -10.469 0.757 22.301 1.00 87.56 86 LEU A O 1
ATOM 723 N N . GLN A 1 87 ? -9.116 0.439 20.553 1.00 87.88 87 GLN A N 1
ATOM 724 C CA . GLN A 1 87 ? -8.217 -0.472 21.263 1.00 87.88 87 GLN A CA 1
ATOM 725 C C . GLN A 1 87 ? -7.641 0.165 22.537 1.00 87.88 87 GLN A C 1
ATOM 727 O O . GLN A 1 87 ? -7.631 -0.457 23.597 1.00 87.88 87 GLN A O 1
ATOM 732 N N . LYS A 1 88 ? -7.212 1.432 22.466 1.00 88.00 88 LYS A N 1
ATOM 733 C CA . LYS A 1 88 ? -6.733 2.180 23.639 1.00 88.00 88 LYS A CA 1
ATOM 734 C C . LYS A 1 88 ? -7.816 2.419 24.683 1.00 88.00 88 LYS A C 1
ATOM 736 O O . LYS A 1 88 ? -7.508 2.430 25.871 1.00 88.00 88 LYS A O 1
ATOM 741 N N . PHE A 1 89 ? -9.054 2.642 24.249 1.00 84.31 89 PHE A N 1
ATOM 742 C CA . PHE A 1 89 ? -10.194 2.779 25.149 1.00 84.31 89 PHE A CA 1
ATOM 743 C C . PHE A 1 89 ? -10.433 1.481 25.933 1.00 84.31 89 PHE A C 1
ATOM 745 O O . PHE A 1 89 ? -10.537 1.533 27.155 1.00 84.31 89 PHE A O 1
ATOM 752 N N . PHE A 1 90 ? -10.415 0.325 25.261 1.00 83.31 90 PHE A N 1
ATOM 753 C CA . PHE A 1 90 ? -10.607 -0.979 25.907 1.00 83.31 90 PHE A CA 1
ATOM 754 C C . PHE A 1 90 ? -9.438 -1.425 26.786 1.00 83.31 90 PHE A C 1
ATOM 756 O O . PHE A 1 90 ? -9.649 -2.157 27.745 1.00 83.31 90 PHE A O 1
ATOM 763 N N . HIS A 1 91 ? -8.218 -0.974 26.496 1.00 87.31 91 HIS A N 1
ATOM 764 C CA . HIS A 1 91 ? -7.043 -1.295 27.308 1.00 87.31 91 HIS A CA 1
ATOM 765 C C . HIS A 1 91 ? -6.955 -0.473 28.611 1.00 87.31 91 HIS A C 1
ATOM 767 O O . HIS A 1 91 ? -6.098 -0.727 29.452 1.00 87.31 91 HIS A O 1
ATOM 773 N N . ASN A 1 92 ? -7.798 0.551 28.788 1.00 86.50 92 ASN A N 1
ATOM 774 C CA . ASN A 1 92 ? -7.792 1.385 29.988 1.00 86.50 92 ASN A CA 1
ATOM 775 C C . ASN A 1 92 ? -8.817 0.882 31.015 1.00 86.50 92 ASN A C 1
ATOM 777 O O . ASN A 1 92 ? -9.955 1.354 31.058 1.00 86.50 92 ASN A O 1
ATOM 781 N N . ASP A 1 93 ? -8.383 -0.029 31.887 1.00 82.31 93 ASP A N 1
ATOM 782 C CA . ASP A 1 93 ? -9.227 -0.673 32.904 1.00 82.31 93 ASP A CA 1
ATOM 783 C C . ASP A 1 93 ? -9.982 0.306 33.812 1.00 82.31 93 ASP A C 1
ATOM 785 O O . ASP A 1 93 ? -11.103 0.021 34.234 1.00 82.31 93 ASP A O 1
ATOM 789 N N . LYS A 1 94 ? -9.391 1.467 34.131 1.00 84.25 94 LYS A N 1
ATOM 790 C CA . LYS A 1 94 ? -10.035 2.484 34.979 1.00 84.25 94 LYS A CA 1
ATOM 791 C C . LYS A 1 94 ? -11.254 3.081 34.279 1.00 84.25 94 LYS A C 1
ATOM 793 O O . LYS A 1 94 ? -12.354 3.026 34.824 1.00 84.25 94 LYS A O 1
ATOM 798 N N . LYS A 1 95 ? -11.070 3.539 33.036 1.00 80.19 95 LYS A N 1
ATOM 799 C CA . LYS A 1 95 ? -12.157 4.079 32.203 1.00 80.19 95 LYS A CA 1
ATOM 800 C C . LYS A 1 95 ? -13.222 3.031 31.910 1.00 80.19 95 LYS A C 1
ATOM 802 O O . LYS A 1 95 ? -14.407 3.343 31.900 1.00 80.19 95 LYS A O 1
ATOM 807 N N . LEU A 1 96 ? -12.814 1.780 31.703 1.00 81.94 96 LEU A N 1
ATOM 808 C CA . LEU A 1 96 ? -13.752 0.689 31.472 1.00 81.94 96 LEU A CA 1
ATOM 809 C C . LEU A 1 96 ? -14.655 0.476 32.696 1.00 81.94 96 LEU A C 1
ATOM 811 O O . LEU A 1 96 ? -15.876 0.420 32.567 1.00 81.94 96 LEU A O 1
ATOM 815 N N . LYS A 1 97 ? -14.065 0.418 33.898 1.00 83.62 97 LYS A N 1
ATOM 816 C CA . LYS A 1 97 ? -14.804 0.276 35.162 1.00 83.62 97 LYS A CA 1
ATOM 817 C C . LYS A 1 97 ? -15.758 1.446 35.407 1.00 83.62 97 LYS A C 1
ATOM 819 O O . LYS A 1 97 ? -16.865 1.209 35.879 1.00 83.62 97 LYS A O 1
ATOM 824 N N . GLU A 1 98 ? -15.362 2.673 35.079 1.00 84.00 98 GLU A N 1
ATOM 825 C CA . GLU A 1 98 ? -16.233 3.859 35.136 1.00 84.00 98 GLU A CA 1
ATOM 826 C C . GLU A 1 98 ? -17.438 3.710 34.197 1.00 84.00 98 GLU A C 1
ATOM 828 O O . GLU A 1 98 ? -18.578 3.805 34.641 1.00 84.00 98 GLU A O 1
ATOM 833 N N . VAL A 1 99 ? -17.207 3.327 32.939 1.00 83.19 99 VAL A N 1
ATOM 834 C CA . VAL A 1 99 ? -18.263 3.097 31.934 1.00 83.19 99 VAL A CA 1
ATOM 835 C C . VAL A 1 99 ? -19.253 2.012 32.365 1.00 83.19 99 VAL A C 1
ATOM 837 O O . VAL A 1 99 ? -20.459 2.153 32.150 1.00 83.19 99 VAL A O 1
ATOM 840 N N . PHE A 1 100 ? -18.773 0.937 32.997 1.00 83.12 100 PHE A N 1
ATOM 841 C CA . PHE A 1 100 ? -19.637 -0.119 33.534 1.00 83.12 100 PHE A CA 1
ATOM 842 C C . PHE A 1 100 ? -20.422 0.323 34.774 1.00 83.12 100 PHE A C 1
ATOM 844 O O . PHE A 1 100 ? -21.590 -0.048 34.905 1.00 83.12 100 PHE A O 1
ATOM 851 N N . LYS A 1 101 ? -19.817 1.123 35.662 1.00 85.50 101 LYS A N 1
ATOM 852 C CA . LYS A 1 101 ? -20.496 1.693 36.838 1.00 85.50 101 LYS A CA 1
ATOM 853 C C . LYS A 1 101 ? -21.594 2.672 36.430 1.00 85.50 101 LYS A C 1
ATOM 855 O O . LYS A 1 101 ? -22.715 2.573 36.916 1.00 85.50 101 LYS A O 1
ATOM 860 N N . GLU A 1 102 ? -21.283 3.570 35.504 1.00 83.69 102 GLU A N 1
ATOM 861 C CA . GLU A 1 102 ? -22.193 4.611 35.017 1.00 83.69 102 GLU A CA 1
ATOM 862 C C . GLU A 1 102 ? -23.201 4.085 33.985 1.00 83.69 102 GLU A C 1
ATOM 864 O O . GLU A 1 102 ? -24.149 4.785 33.630 1.00 83.69 102 GLU A O 1
ATOM 869 N N . LYS A 1 103 ? -23.009 2.854 33.484 1.00 81.44 103 LYS A N 1
ATOM 870 C CA . LYS A 1 103 ? -23.783 2.253 32.381 1.00 81.44 103 LYS A CA 1
ATOM 871 C C . LYS A 1 103 ? -23.892 3.191 31.174 1.00 81.44 103 LYS A C 1
ATOM 873 O O . LYS A 1 103 ? -24.902 3.202 30.464 1.00 81.44 103 LYS A O 1
ATOM 878 N N . ASN A 1 104 ? -22.845 3.974 30.920 1.00 78.50 104 ASN A N 1
ATOM 879 C CA . ASN A 1 104 ? -22.835 4.977 29.870 1.00 78.50 104 ASN A CA 1
ATOM 880 C C . ASN A 1 104 ? -21.492 4.994 29.141 1.00 78.50 104 ASN A C 1
ATOM 882 O O . ASN A 1 104 ? -20.439 5.142 29.748 1.00 78.50 104 ASN A O 1
ATOM 886 N N . ILE A 1 105 ? -21.540 4.855 27.817 1.00 74.44 105 ILE A N 1
ATOM 887 C CA . ILE A 1 105 ? -20.366 5.021 26.957 1.00 74.44 105 ILE A CA 1
ATOM 888 C C . ILE A 1 105 ? -20.281 6.505 26.573 1.00 74.44 105 ILE A C 1
ATOM 890 O O . ILE A 1 105 ? -21.281 7.033 26.061 1.00 74.44 105 ILE A O 1
ATOM 894 N N . PRO A 1 106 ? -19.131 7.174 26.800 1.00 68.25 106 PRO A N 1
ATOM 895 C CA . PRO A 1 106 ? -18.962 8.585 26.481 1.00 68.25 106 PRO A CA 1
ATOM 896 C C . PRO A 1 106 ? -19.193 8.853 24.988 1.00 68.25 106 PRO A C 1
ATOM 898 O O . PRO A 1 106 ? -18.699 8.136 24.120 1.00 68.25 106 PRO A O 1
ATOM 901 N N . GLN A 1 107 ? -19.952 9.912 24.693 1.00 64.06 107 GLN A N 1
ATOM 902 C CA . GLN A 1 107 ? -20.306 10.330 23.330 1.00 64.06 107 GLN A CA 1
ATOM 903 C C . GLN A 1 107 ? -19.195 11.099 22.609 1.00 64.06 107 GLN A C 1
ATOM 905 O O . GLN A 1 107 ? -19.385 11.485 21.466 1.00 64.06 107 GLN A O 1
ATOM 910 N N . ASN A 1 108 ? -18.049 11.343 23.243 1.00 60.81 108 ASN A N 1
ATOM 911 C CA . ASN A 1 108 ? -16.896 11.954 22.594 1.00 60.81 108 ASN A CA 1
ATOM 912 C C . ASN A 1 108 ? -15.816 10.875 22.457 1.00 60.81 108 ASN A C 1
ATOM 914 O O . ASN A 1 108 ? -15.314 10.407 23.482 1.00 60.81 108 ASN A O 1
ATOM 918 N N . PRO A 1 109 ? -15.522 10.410 21.231 1.00 54.16 109 PRO A N 1
ATOM 919 C CA . PRO A 1 109 ? -15.759 11.055 19.930 1.00 54.16 109 PRO A CA 1
ATOM 920 C C . PRO A 1 109 ? -17.095 10.709 19.272 1.00 54.16 109 PRO A C 1
ATOM 922 O O . PRO A 1 109 ? -17.403 11.227 18.208 1.00 54.16 109 PRO A O 1
ATOM 925 N N . GLY A 1 110 ? -17.861 9.810 19.873 1.00 61.72 110 GLY A N 1
ATOM 926 C CA . GLY A 1 110 ? -19.117 9.327 19.324 1.00 61.72 110 GLY A CA 1
ATOM 927 C C . GLY A 1 110 ? -19.086 7.817 19.256 1.00 61.72 110 GLY A C 1
ATOM 928 O O . GLY A 1 110 ? -18.031 7.190 19.094 1.00 61.72 110 GLY A O 1
ATOM 929 N N . ILE A 1 111 ? -20.264 7.235 19.415 1.00 65.44 111 ILE A N 1
ATOM 930 C CA . ILE A 1 111 ? -20.507 5.838 19.084 1.00 65.44 111 ILE A CA 1
ATOM 931 C C . ILE A 1 111 ? -20.767 5.851 17.575 1.00 65.44 111 ILE A C 1
ATOM 933 O O . ILE A 1 111 ? -21.602 6.643 17.143 1.00 65.44 111 ILE A O 1
ATOM 937 N N . TYR A 1 112 ? -20.053 5.028 16.797 1.00 72.06 112 TYR A N 1
ATOM 938 C CA . TYR A 1 112 ? -20.106 5.011 15.326 1.00 72.06 112 TYR A CA 1
ATOM 939 C C . TYR A 1 112 ? -19.378 6.172 14.612 1.00 72.06 112 TYR A C 1
ATOM 941 O O . TYR A 1 112 ? -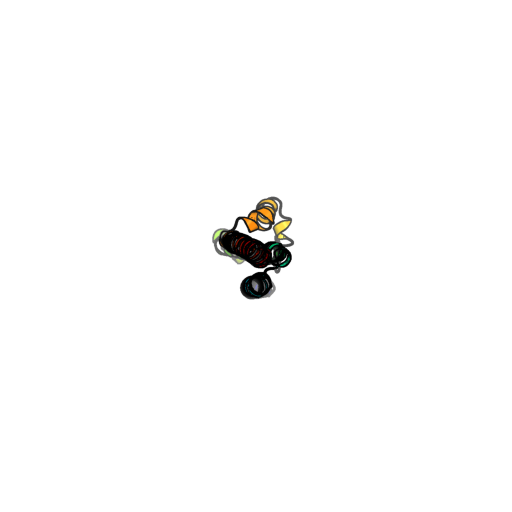19.995 6.985 13.927 1.00 72.06 112 TYR A O 1
ATOM 949 N N . ASP A 1 113 ? -18.045 6.229 14.717 1.00 78.25 113 ASP A N 1
ATOM 950 C CA . ASP A 1 113 ? -17.200 7.192 13.980 1.00 78.25 113 ASP A CA 1
ATOM 951 C C . ASP A 1 113 ? -16.192 6.450 13.090 1.00 78.25 113 ASP A C 1
ATOM 953 O O . ASP A 1 113 ? -14.986 6.446 13.346 1.00 78.25 113 ASP A O 1
ATOM 957 N N . LEU A 1 114 ? -16.704 5.769 12.058 1.00 79.62 114 LEU A N 1
ATOM 958 C CA . LEU A 1 114 ? -15.933 4.825 11.239 1.00 79.62 114 LEU A CA 1
ATOM 959 C C . LEU A 1 114 ? -14.662 5.444 10.636 1.00 79.62 114 LEU A C 1
ATOM 961 O O . LEU A 1 114 ? -13.595 4.840 10.689 1.00 79.62 114 LEU A O 1
ATOM 965 N N . ASN A 1 115 ? -14.751 6.653 10.088 1.00 79.75 115 ASN A N 1
ATOM 966 C CA . ASN A 1 115 ? -13.643 7.342 9.418 1.00 79.75 115 ASN A CA 1
ATOM 967 C C . ASN A 1 115 ? -12.919 8.356 10.323 1.00 79.75 115 ASN A C 1
ATOM 969 O O . ASN A 1 115 ? -12.211 9.223 9.815 1.00 79.75 115 ASN A O 1
ATOM 973 N N . ALA A 1 116 ? -13.086 8.266 11.647 1.00 81.25 116 ALA A N 1
ATOM 974 C CA . ALA A 1 116 ? -12.484 9.193 12.607 1.00 81.25 116 ALA A CA 1
ATOM 975 C C . ALA A 1 116 ? -12.796 10.680 12.323 1.00 81.25 116 ALA A C 1
ATOM 977 O O . ALA A 1 116 ? -11.984 11.559 12.637 1.00 81.25 116 ALA A O 1
ATOM 978 N N . HIS A 1 117 ? -13.953 10.980 11.725 1.00 79.88 117 HIS A N 1
ATOM 979 C CA . HIS A 1 117 ? -14.348 12.337 11.358 1.00 79.88 117 HIS A CA 1
ATOM 980 C C . HIS A 1 117 ? -14.480 13.239 12.586 1.00 79.88 117 HIS A C 1
ATOM 982 O O . HIS A 1 117 ? -14.042 14.393 12.567 1.00 79.88 117 HIS A O 1
ATOM 988 N N . TYR A 1 118 ? -15.070 12.718 13.660 1.00 76.19 118 TYR A N 1
ATOM 989 C CA . TYR A 1 118 ? -15.270 13.466 14.897 1.00 76.19 118 TYR A CA 1
ATOM 990 C C . TYR A 1 118 ? -14.014 13.440 15.766 1.00 76.19 118 TYR A C 1
ATOM 992 O O . TYR A 1 118 ? -13.634 14.483 16.303 1.00 76.19 118 TYR A O 1
ATOM 1000 N N . ILE A 1 119 ? -13.292 12.311 15.823 1.00 74.56 119 ILE A N 1
ATOM 1001 C CA . ILE A 1 119 ? -12.001 12.253 16.534 1.00 74.56 119 ILE A CA 1
ATOM 1002 C C . ILE A 1 119 ? -11.009 13.271 15.969 1.00 74.56 119 ILE A C 1
ATOM 1004 O O . ILE A 1 119 ? -10.313 13.942 16.732 1.00 74.56 119 ILE A O 1
ATOM 1008 N N . GLY A 1 120 ? -10.946 13.413 14.643 1.00 70.12 120 GLY A N 1
ATOM 1009 C CA . GLY A 1 120 ? -10.029 14.336 13.977 1.00 70.12 120 GLY A CA 1
ATOM 1010 C C . GLY A 1 120 ? -10.239 15.808 14.356 1.00 70.12 120 GLY A C 1
ATOM 1011 O O . GLY A 1 120 ? -9.326 16.614 14.173 1.00 70.12 120 GLY A O 1
ATOM 1012 N N . LYS A 1 121 ? -11.404 16.162 14.919 1.00 76.50 121 LYS A N 1
ATOM 1013 C CA . LYS A 1 121 ? -11.737 17.518 15.390 1.00 76.50 121 LYS A CA 1
ATOM 1014 C C . LYS A 1 121 ? -11.353 17.772 16.853 1.00 76.50 121 LYS A C 1
ATOM 1016 O O . LYS A 1 121 ? -11.324 18.926 17.274 1.00 76.50 121 LYS A O 1
ATOM 1021 N N . ILE A 1 122 ? -11.032 16.735 17.630 1.00 80.19 122 ILE A N 1
ATOM 1022 C CA . ILE A 1 122 ? -10.587 16.882 19.023 1.00 80.19 122 ILE A CA 1
ATOM 1023 C C . ILE A 1 122 ? -9.173 17.472 19.021 1.00 80.19 122 ILE A C 1
ATOM 1025 O O . ILE A 1 122 ? -8.264 16.842 18.486 1.00 80.19 122 ILE A O 1
ATOM 1029 N N . LYS A 1 123 ? -8.965 18.647 19.639 1.00 76.50 123 LYS A N 1
ATOM 1030 C CA . LYS A 1 123 ? -7.675 19.375 19.622 1.00 76.50 123 LYS A CA 1
ATOM 1031 C C . LYS A 1 123 ? -6.471 18.465 19.901 1.00 76.50 123 LYS A C 1
ATOM 1033 O O . LYS A 1 123 ? -5.573 18.397 19.068 1.00 76.50 123 LYS A O 1
ATOM 1038 N N . GLU A 1 124 ? -6.512 17.699 20.991 1.00 80.81 124 GLU A N 1
ATOM 1039 C CA . GLU A 1 124 ? -5.431 16.791 21.412 1.00 80.81 124 GLU A CA 1
ATOM 1040 C C . GLU A 1 124 ? -5.115 15.677 20.399 1.00 80.81 124 GLU A C 1
ATOM 1042 O O . GLU A 1 124 ? -3.962 15.285 20.231 1.00 80.81 124 GLU A O 1
ATOM 1047 N N . LEU A 1 125 ? -6.129 15.146 19.710 1.00 81.25 125 LEU A N 1
ATOM 1048 C CA . LEU A 1 125 ? -5.960 14.047 18.755 1.00 81.25 125 LEU A CA 1
ATOM 1049 C C . LEU A 1 125 ? -5.780 14.531 17.313 1.00 81.25 125 LEU A C 1
ATOM 1051 O O . LEU A 1 125 ? -5.292 13.769 16.474 1.00 81.25 125 LEU A O 1
ATOM 1055 N N . SER A 1 126 ? -6.126 15.786 17.031 1.00 83.31 126 SER A N 1
ATOM 1056 C CA . SER A 1 126 ? -6.111 16.372 15.692 1.00 83.31 126 SER A CA 1
ATOM 1057 C C . SER A 1 126 ? -4.708 16.426 15.090 1.00 83.31 126 SER A C 1
ATOM 1059 O O . SER A 1 126 ? -4.542 16.130 13.909 1.00 83.31 126 SER A O 1
ATOM 1061 N N . GLU A 1 127 ? -3.677 16.724 15.886 1.00 86.38 127 GLU A N 1
ATOM 1062 C CA . GLU A 1 127 ? -2.290 16.743 15.409 1.00 86.38 127 GLU A CA 1
ATOM 1063 C C . GLU A 1 127 ? -1.818 15.348 15.008 1.00 86.38 127 GLU A C 1
ATOM 1065 O O . GLU A 1 127 ? -1.250 15.149 13.930 1.00 86.38 127 GLU A O 1
ATOM 1070 N N . LYS A 1 128 ? -2.111 14.352 15.852 1.00 85.56 128 LYS A N 1
ATOM 1071 C CA . LYS A 1 128 ? -1.760 12.959 15.579 1.00 85.56 128 LYS A CA 1
ATOM 1072 C C . LYS A 1 128 ? -2.499 12.432 14.352 1.00 85.56 128 LYS A C 1
ATOM 1074 O O . LYS A 1 128 ? -1.885 11.755 13.528 1.00 85.56 128 LYS A O 1
ATOM 1079 N N . TYR A 1 129 ? -3.783 12.765 14.225 1.00 86.06 129 TYR A N 1
ATOM 1080 C CA . TYR A 1 129 ? -4.599 12.444 13.060 1.00 86.06 129 TYR A CA 1
ATOM 1081 C C . TYR A 1 129 ? -4.000 13.058 11.789 1.00 86.06 129 TYR A C 1
ATOM 1083 O O . TYR A 1 129 ? -3.628 12.318 10.881 1.00 86.06 129 TYR A O 1
ATOM 1091 N N . LYS A 1 130 ? -3.776 14.382 11.773 1.00 87.19 130 LYS A N 1
ATOM 1092 C CA . LYS A 1 130 ? -3.183 15.109 10.637 1.00 87.19 130 LYS A CA 1
ATOM 1093 C C . LYS A 1 130 ? -1.835 14.535 10.220 1.00 87.19 130 LYS A C 1
ATOM 1095 O O . LYS A 1 130 ? -1.578 14.404 9.028 1.00 87.19 130 LYS A O 1
ATOM 1100 N N . LYS A 1 131 ? -0.975 14.176 11.179 1.00 87.38 131 LYS A N 1
ATOM 1101 C CA . LYS A 1 131 ? 0.326 13.555 10.897 1.00 87.38 131 LYS A CA 1
ATOM 1102 C C . LYS A 1 131 ? 0.166 12.180 10.246 1.00 87.38 131 LYS A C 1
ATOM 1104 O O . LYS A 1 131 ? 0.852 11.885 9.273 1.00 87.38 131 LYS A O 1
ATOM 1109 N N . MET A 1 132 ? -0.738 11.353 10.767 1.00 85.81 132 MET A N 1
ATOM 1110 C CA . MET A 1 132 ? -0.964 9.986 10.293 1.00 85.81 132 MET A CA 1
ATOM 1111 C C . MET A 1 132 ? -1.647 9.931 8.917 1.00 85.81 132 MET A C 1
ATOM 1113 O O . MET A 1 132 ? -1.433 8.971 8.177 1.00 85.81 132 MET A O 1
ATOM 1117 N N . THR A 1 133 ? -2.424 10.957 8.565 1.00 87.31 133 THR A N 1
ATOM 1118 C CA . THR A 1 133 ? -3.074 11.119 7.256 1.00 87.31 133 THR A CA 1
ATOM 1119 C C . THR A 1 133 ? -2.311 12.062 6.322 1.00 87.31 133 THR A C 1
ATOM 1121 O O . THR A 1 133 ? -2.854 12.469 5.301 1.00 87.31 133 THR A O 1
ATOM 1124 N N . ASN A 1 134 ? -1.078 12.459 6.653 1.00 91.06 134 ASN A N 1
ATOM 1125 C CA . ASN A 1 134 ? -0.298 13.357 5.805 1.00 91.06 134 ASN A CA 1
ATOM 1126 C C . ASN A 1 134 ? 0.267 12.600 4.594 1.00 91.06 134 ASN A C 1
ATOM 1128 O O . ASN A 1 134 ? 0.965 11.596 4.747 1.00 91.06 134 ASN A O 1
ATOM 1132 N N . PHE A 1 135 ? 0.021 13.142 3.402 1.00 91.38 135 PHE A N 1
ATOM 1133 C CA . PHE A 1 135 ? 0.513 12.632 2.125 1.00 91.38 135 PHE A CA 1
ATOM 1134 C C . PHE A 1 135 ? 2.034 12.373 2.122 1.00 91.38 135 PHE A C 1
ATOM 1136 O O . PHE A 1 135 ? 2.482 11.258 1.852 1.00 91.38 135 PHE A O 1
ATOM 1143 N N . LEU A 1 136 ? 2.840 13.369 2.510 1.00 89.56 136 LEU A N 1
ATOM 1144 C CA . LEU A 1 136 ? 4.308 13.271 2.516 1.00 89.56 136 LEU A CA 1
ATOM 1145 C C . LEU A 1 136 ? 4.819 12.261 3.542 1.00 89.56 136 LEU A C 1
ATOM 1147 O O . LEU A 1 136 ? 5.851 11.620 3.342 1.00 89.56 136 LEU A O 1
ATOM 1151 N N . TRP A 1 137 ? 4.103 12.120 4.655 1.00 89.69 137 TRP A N 1
ATOM 1152 C CA . TRP A 1 137 ? 4.461 11.145 5.675 1.00 89.69 137 TRP A CA 1
ATOM 1153 C C . TRP A 1 137 ? 4.208 9.717 5.188 1.00 89.69 137 TRP A C 1
ATOM 1155 O O . TRP A 1 137 ? 5.012 8.826 5.451 1.00 89.69 137 TRP A O 1
ATOM 1165 N N . ILE A 1 138 ? 3.138 9.509 4.419 1.00 91.62 138 ILE A N 1
ATOM 1166 C CA . ILE A 1 138 ? 2.777 8.194 3.889 1.00 91.62 138 ILE A CA 1
ATOM 1167 C C . ILE A 1 138 ? 3.737 7.732 2.790 1.00 91.62 138 ILE A C 1
ATOM 1169 O O . ILE A 1 138 ? 4.089 6.553 2.757 1.00 91.62 138 ILE A O 1
ATOM 1173 N N . ILE A 1 139 ? 4.226 8.640 1.943 1.00 92.38 139 ILE A N 1
ATOM 1174 C CA . ILE A 1 139 ? 5.247 8.305 0.935 1.00 92.38 139 ILE A CA 1
ATOM 1175 C C . ILE A 1 139 ? 6.495 7.700 1.583 1.00 92.38 139 ILE A C 1
ATOM 1177 O O . ILE A 1 139 ? 7.069 6.754 1.054 1.00 92.38 139 ILE A O 1
ATOM 1181 N N . ARG A 1 140 ? 6.890 8.191 2.763 1.00 91.31 140 ARG A N 1
ATOM 1182 C CA . ARG A 1 140 ? 8.086 7.717 3.478 1.00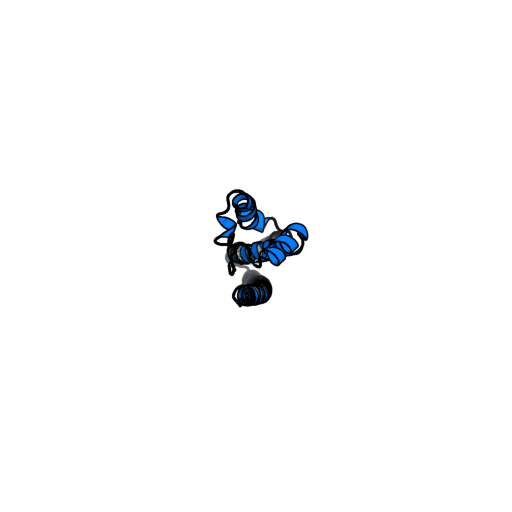 91.31 140 ARG A CA 1
ATOM 1183 C C . ARG A 1 140 ? 7.953 6.309 4.061 1.00 91.31 140 ARG A C 1
ATOM 1185 O O . ARG A 1 140 ? 8.921 5.805 4.625 1.00 91.31 140 ARG A O 1
ATOM 1192 N N . PHE A 1 141 ? 6.801 5.648 3.942 1.00 90.62 141 PHE A N 1
ATOM 1193 C CA . PHE A 1 141 ? 6.698 4.253 4.357 1.00 90.62 141 PHE A CA 1
ATOM 1194 C C . PHE A 1 141 ? 7.547 3.345 3.462 1.00 90.62 141 PHE A C 1
ATOM 1196 O O . PHE A 1 141 ? 7.360 3.389 2.247 1.00 90.62 141 PHE A O 1
ATOM 1203 N N . PRO A 1 142 ? 8.378 2.449 4.036 1.00 90.12 142 PRO A N 1
ATOM 1204 C CA . PRO A 1 142 ? 9.203 1.503 3.277 1.00 90.12 142 PRO A CA 1
ATOM 1205 C C . PRO A 1 142 ? 8.434 0.741 2.208 1.00 90.12 142 PRO A C 1
ATOM 1207 O O . PRO A 1 142 ? 8.861 0.676 1.063 1.00 90.12 142 PRO A O 1
ATOM 1210 N N . ASN A 1 143 ? 7.240 0.257 2.547 1.00 90.56 143 ASN A N 1
ATOM 1211 C CA . ASN A 1 143 ? 6.394 -0.476 1.609 1.00 90.56 143 ASN A CA 1
ATOM 1212 C C . ASN A 1 143 ? 5.951 0.374 0.394 1.00 90.56 143 ASN A C 1
ATOM 1214 O O . ASN A 1 143 ? 5.673 -0.181 -0.662 1.00 90.56 143 ASN A O 1
ATOM 1218 N N . VAL A 1 144 ? 5.878 1.703 0.522 1.00 93.25 144 VAL A N 1
ATOM 1219 C CA . VAL A 1 144 ? 5.535 2.606 -0.589 1.00 93.25 144 VAL A CA 1
ATOM 1220 C C . VAL A 1 144 ? 6.803 2.959 -1.362 1.00 93.25 144 VAL A C 1
ATOM 1222 O O . VAL A 1 144 ? 6.949 2.550 -2.511 1.00 93.25 144 VAL A O 1
ATOM 1225 N N . TYR A 1 145 ? 7.753 3.669 -0.740 1.00 93.06 145 TYR A N 1
ATOM 1226 C CA . TYR A 1 145 ? 8.879 4.215 -1.499 1.00 93.06 145 TYR A CA 1
ATOM 1227 C C . TYR A 1 145 ? 9.793 3.131 -2.074 1.00 93.06 145 TYR A C 1
ATOM 1229 O O . TYR A 1 145 ? 10.230 3.297 -3.204 1.00 93.06 145 TYR A O 1
ATOM 1237 N N . LEU A 1 146 ? 10.060 2.016 -1.373 1.00 94.81 146 LEU A N 1
ATOM 1238 C CA . LEU A 1 146 ? 10.939 0.963 -1.911 1.00 94.81 146 LEU A CA 1
ATOM 1239 C C . LEU A 1 146 ? 10.340 0.329 -3.169 1.00 94.81 146 LEU A C 1
ATOM 1241 O O . LEU A 1 146 ? 11.059 0.044 -4.124 1.00 94.81 146 LEU A O 1
ATOM 1245 N N . PHE A 1 147 ? 9.020 0.150 -3.193 1.00 96.25 147 PHE A N 1
ATOM 1246 C CA . PHE A 1 147 ? 8.326 -0.435 -4.334 1.00 96.25 147 PHE A CA 1
ATOM 1247 C C . PHE A 1 147 ? 8.421 0.457 -5.580 1.00 96.25 147 PHE A C 1
ATOM 1249 O O . PHE A 1 147 ? 8.827 -0.003 -6.639 1.00 96.25 147 PHE A O 1
ATOM 1256 N N . TYR A 1 148 ? 8.122 1.752 -5.465 1.00 96.12 148 TYR A N 1
ATOM 1257 C CA . TYR A 1 148 ? 8.190 2.646 -6.628 1.00 96.12 148 TYR A CA 1
ATOM 1258 C C . TYR A 1 148 ? 9.624 3.028 -7.011 1.00 96.12 148 TYR A C 1
ATOM 1260 O O . TYR A 1 148 ? 9.916 3.175 -8.196 1.00 96.12 148 TYR A O 1
ATOM 1268 N N . LEU A 1 149 ? 10.534 3.144 -6.037 1.00 95.31 149 LEU A N 1
A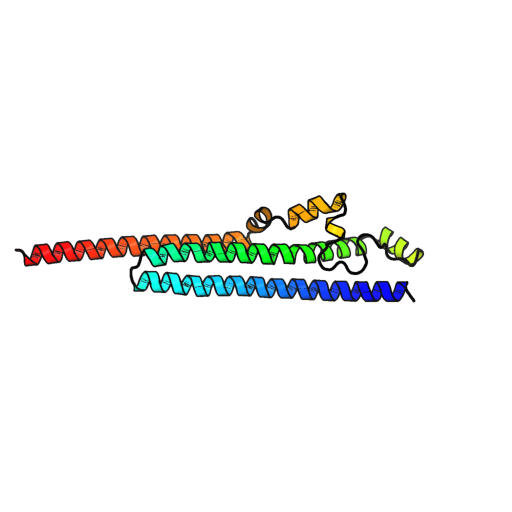TOM 1269 C CA . LEU A 1 149 ? 11.950 3.421 -6.291 1.00 95.31 149 LEU A CA 1
ATOM 1270 C C . LEU A 1 149 ? 12.599 2.291 -7.096 1.00 95.31 149 LEU A C 1
ATOM 1272 O O . LEU A 1 149 ? 13.330 2.564 -8.042 1.00 95.31 149 LEU A O 1
ATOM 1276 N N . THR A 1 150 ? 12.311 1.030 -6.762 1.00 95.94 150 THR A N 1
ATOM 1277 C CA . THR A 1 150 ? 12.847 -0.119 -7.512 1.00 95.94 150 THR A CA 1
ATOM 1278 C C . THR A 1 150 ? 12.368 -0.122 -8.961 1.00 95.94 150 THR A C 1
ATOM 1280 O O . THR A 1 150 ? 13.190 -0.268 -9.862 1.00 95.94 150 THR A O 1
ATOM 1283 N N . ILE A 1 151 ? 11.083 0.143 -9.211 1.00 96.38 151 ILE A N 1
ATOM 1284 C CA . ILE A 1 151 ? 10.539 0.261 -10.574 1.00 96.38 151 ILE A CA 1
ATOM 1285 C C . ILE A 1 151 ? 11.206 1.412 -11.344 1.00 96.38 151 ILE A C 1
ATOM 1287 O O . ILE A 1 151 ? 11.592 1.242 -12.502 1.00 96.38 151 ILE A O 1
ATOM 1291 N N . LEU A 1 152 ? 11.400 2.573 -10.713 1.00 95.88 152 LEU A N 1
ATOM 1292 C CA . LEU A 1 152 ? 12.081 3.711 -11.341 1.00 95.88 152 LEU A CA 1
ATOM 1293 C C . LEU A 1 152 ? 13.533 3.381 -11.710 1.00 95.88 152 LEU A C 1
ATOM 1295 O O . LEU A 1 152 ? 13.944 3.650 -12.836 1.00 95.88 152 LEU A O 1
ATOM 1299 N N . ILE A 1 153 ? 14.286 2.749 -10.805 1.00 96.44 153 ILE A N 1
ATOM 1300 C CA . ILE A 1 153 ? 15.671 2.328 -11.063 1.00 96.44 153 ILE A CA 1
ATOM 1301 C C . ILE A 1 153 ? 15.724 1.347 -12.239 1.00 96.44 153 ILE A C 1
ATOM 1303 O O . ILE A 1 153 ? 16.522 1.536 -13.155 1.00 96.44 153 ILE A O 1
ATOM 1307 N N . LEU A 1 154 ? 14.845 0.342 -12.263 1.00 96.19 154 LEU A N 1
ATOM 1308 C CA . LEU A 1 154 ? 14.774 -0.618 -13.369 1.00 96.19 154 LEU A CA 1
ATOM 1309 C C . LEU A 1 154 ? 14.432 0.058 -14.703 1.00 96.19 154 LEU A C 1
ATOM 1311 O O . LEU A 1 154 ? 14.988 -0.300 -15.738 1.00 96.19 154 LEU A O 1
ATOM 1315 N N . THR A 1 155 ? 13.567 1.072 -14.681 1.00 95.00 155 THR A N 1
ATOM 1316 C CA . THR A 1 155 ? 13.226 1.849 -15.882 1.00 95.00 155 THR A CA 1
ATOM 1317 C C . THR A 1 155 ? 14.428 2.640 -16.396 1.00 95.00 155 THR A C 1
ATOM 1319 O O . THR A 1 155 ? 14.688 2.649 -17.595 1.00 95.00 155 THR A O 1
ATOM 1322 N N . ILE A 1 156 ? 15.204 3.260 -15.501 1.00 94.94 156 ILE A N 1
ATOM 1323 C CA . ILE A 1 156 ? 16.432 3.983 -15.866 1.00 94.94 156 ILE A CA 1
ATOM 1324 C C . ILE A 1 156 ? 17.457 3.025 -16.484 1.00 94.94 156 ILE A C 1
ATOM 1326 O O . ILE A 1 156 ? 18.064 3.351 -17.502 1.00 94.94 156 ILE A O 1
ATOM 1330 N N . ILE A 1 157 ? 17.613 1.823 -15.924 1.00 94.62 157 ILE A N 1
ATOM 1331 C CA . ILE A 1 157 ? 18.493 0.790 -16.490 1.00 94.62 157 ILE A CA 1
ATOM 1332 C C . ILE A 1 157 ? 18.032 0.397 -17.902 1.00 94.62 157 ILE A C 1
ATOM 1334 O O . ILE A 1 157 ? 18.858 0.324 -18.811 1.00 94.62 157 ILE A O 1
ATOM 1338 N N . ALA A 1 158 ? 16.726 0.199 -18.114 1.00 92.25 158 ALA A N 1
ATOM 1339 C CA . ALA A 1 158 ? 16.173 -0.118 -19.432 1.00 92.25 158 ALA A CA 1
ATOM 1340 C C . ALA A 1 158 ? 16.420 1.005 -20.456 1.00 92.25 158 ALA A C 1
ATOM 1342 O O . ALA A 1 158 ? 16.793 0.731 -21.597 1.00 92.25 158 ALA A O 1
ATOM 1343 N N . ILE A 1 159 ? 16.278 2.265 -20.037 1.00 93.31 159 ILE A N 1
ATOM 1344 C CA . ILE A 1 159 ? 16.588 3.441 -20.860 1.00 93.31 159 ILE A CA 1
ATOM 1345 C C . ILE A 1 159 ? 18.059 3.436 -21.291 1.00 93.31 159 ILE A C 1
ATOM 1347 O O . ILE A 1 159 ? 18.355 3.590 -22.475 1.00 93.31 159 ILE A O 1
ATOM 1351 N N . ILE A 1 160 ? 18.979 3.230 -20.344 1.00 92.44 160 ILE A N 1
ATOM 1352 C CA . ILE A 1 160 ? 20.421 3.185 -20.620 1.00 92.44 160 ILE A CA 1
ATOM 1353 C C . ILE A 1 160 ? 20.742 2.059 -21.609 1.00 92.44 160 ILE A C 1
ATOM 1355 O O . ILE A 1 160 ? 21.491 2.267 -22.563 1.00 92.44 160 ILE A O 1
ATOM 1359 N N . PHE A 1 161 ? 20.147 0.881 -21.415 1.00 90.44 161 PHE A N 1
ATOM 1360 C CA . PHE A 1 161 ? 20.357 -0.273 -22.283 1.00 90.44 161 PHE A CA 1
ATOM 1361 C C . PHE A 1 161 ? 19.941 0.004 -23.736 1.00 90.44 161 PHE A C 1
ATOM 1363 O O . PHE A 1 161 ? 20.725 -0.225 -24.658 1.00 90.44 161 PHE A O 1
ATOM 1370 N N . VAL A 1 162 ? 18.741 0.553 -23.946 1.00 89.94 162 VAL A N 1
ATOM 1371 C CA . VAL A 1 162 ? 18.243 0.871 -25.295 1.00 89.94 162 VAL A CA 1
ATOM 1372 C C . VAL A 1 162 ? 19.042 2.006 -25.933 1.00 89.94 162 VAL A C 1
ATOM 1374 O O . VAL A 1 162 ? 19.356 1.933 -27.119 1.00 89.94 162 VAL A O 1
ATOM 1377 N N . TYR A 1 163 ? 19.459 3.007 -25.156 1.00 89.38 163 TYR A N 1
ATOM 1378 C CA . TYR A 1 163 ? 20.313 4.087 -25.650 1.00 89.38 163 TYR A CA 1
ATOM 1379 C C . TYR A 1 163 ? 21.639 3.565 -26.231 1.00 89.38 163 TYR A C 1
ATOM 1381 O O . TYR A 1 163 ? 22.005 3.916 -27.355 1.00 89.38 163 TYR A O 1
ATOM 1389 N N . PHE A 1 164 ? 22.331 2.669 -25.517 1.00 87.94 164 PHE A N 1
ATOM 1390 C CA . PHE A 1 164 ? 23.556 2.045 -26.029 1.00 87.94 164 PHE A CA 1
ATOM 1391 C C . PHE A 1 164 ? 23.297 1.142 -27.244 1.00 87.94 164 PHE A C 1
ATOM 1393 O O . PHE A 1 164 ? 24.106 1.134 -28.175 1.00 87.94 164 PHE A O 1
ATOM 1400 N N . GLY A 1 165 ? 22.169 0.426 -27.271 1.00 81.81 165 GLY A N 1
ATOM 1401 C CA . GLY A 1 165 ? 21.755 -0.378 -28.424 1.00 81.81 165 GLY A CA 1
ATOM 1402 C C . GLY A 1 165 ? 21.550 0.458 -29.693 1.00 81.81 165 GLY A C 1
ATOM 1403 O O . GLY A 1 165 ? 22.074 0.109 -30.753 1.00 81.81 165 GLY A O 1
ATOM 1404 N N . CYS A 1 166 ? 20.867 1.600 -29.583 1.00 76.44 166 CYS A N 1
ATOM 1405 C CA . CYS A 1 166 ? 20.654 2.521 -30.703 1.00 76.44 166 CYS A CA 1
ATOM 1406 C C . CYS A 1 166 ? 21.973 3.078 -31.261 1.00 76.44 166 CYS A C 1
ATOM 1408 O O . CYS A 1 166 ? 22.161 3.098 -32.477 1.00 76.44 166 CYS A O 1
ATOM 1410 N N . ILE A 1 167 ? 22.918 3.463 -30.394 1.00 76.00 167 ILE A N 1
ATOM 1411 C CA . ILE A 1 167 ? 24.244 3.944 -30.823 1.00 76.00 167 ILE A CA 1
ATOM 1412 C C . ILE A 1 167 ? 24.987 2.870 -31.627 1.00 76.00 167 ILE A C 1
ATOM 1414 O O . ILE A 1 167 ? 25.593 3.166 -32.659 1.00 76.00 167 ILE A O 1
ATOM 1418 N N . GLN A 1 168 ? 24.942 1.611 -31.181 1.00 74.19 168 GLN A N 1
ATOM 1419 C CA . GLN A 1 168 ? 25.593 0.514 -31.900 1.00 74.19 168 GLN A CA 1
ATOM 1420 C C . GLN A 1 168 ? 24.972 0.265 -33.280 1.00 74.19 168 GLN A C 1
ATOM 1422 O O . GLN A 1 168 ? 25.710 -0.014 -34.227 1.00 74.19 168 GLN A O 1
ATOM 1427 N N . MET A 1 169 ? 23.646 0.370 -33.411 1.00 71.69 169 MET A N 1
ATOM 1428 C CA . MET A 1 169 ? 22.969 0.238 -34.706 1.00 71.69 169 MET A CA 1
ATOM 1429 C C . MET A 1 169 ? 23.348 1.372 -35.662 1.00 71.69 169 MET A C 1
ATOM 1431 O O . MET A 1 169 ? 23.753 1.097 -36.790 1.00 71.69 169 MET A O 1
ATOM 1435 N N . GLN A 1 170 ? 23.326 2.622 -35.195 1.00 72.38 170 GLN A N 1
ATOM 1436 C CA . GLN A 1 170 ? 23.676 3.781 -36.019 1.00 72.38 170 GLN A CA 1
ATOM 1437 C C . GLN A 1 170 ? 25.131 3.715 -36.515 1.00 72.38 170 GLN A C 1
ATOM 1439 O O . GLN A 1 170 ? 25.405 3.961 -37.688 1.00 72.38 170 GLN A O 1
ATOM 1444 N N . ASN A 1 171 ? 26.067 3.290 -35.660 1.00 70.19 171 ASN A N 1
ATOM 1445 C CA . ASN A 1 171 ? 27.459 3.088 -36.069 1.00 70.19 171 ASN A CA 1
ATOM 1446 C C . ASN A 1 171 ? 27.611 1.984 -37.130 1.00 70.19 171 ASN A C 1
ATOM 1448 O O . ASN A 1 171 ? 28.416 2.135 -38.048 1.00 70.19 171 ASN A O 1
ATOM 1452 N N . LYS A 1 172 ? 26.838 0.890 -37.050 1.00 73.25 172 LYS A N 1
ATOM 1453 C CA . LYS A 1 172 ? 26.854 -0.170 -38.075 1.00 73.25 172 LYS A CA 1
ATOM 1454 C C . LYS A 1 172 ? 26.336 0.320 -39.428 1.00 73.25 172 LYS A C 1
ATOM 1456 O O . LYS A 1 172 ? 26.938 -0.013 -40.445 1.00 73.25 172 LYS A O 1
ATOM 1461 N N . GLU A 1 173 ? 25.271 1.118 -39.454 1.00 71.88 173 GLU A N 1
ATOM 1462 C CA . GLU A 1 173 ? 24.729 1.689 -40.697 1.00 71.88 173 GLU A CA 1
ATOM 1463 C C . GLU A 1 173 ? 25.707 2.665 -41.368 1.00 71.88 173 GLU A C 1
ATOM 1465 O O . GLU A 1 173 ? 25.904 2.618 -42.586 1.00 71.88 173 GLU A O 1
ATOM 1470 N N . ILE A 1 174 ? 26.388 3.501 -40.579 1.00 71.75 174 ILE A N 1
ATOM 1471 C CA . ILE A 1 174 ? 27.422 4.419 -41.084 1.00 71.75 174 ILE A CA 1
ATOM 1472 C C . ILE A 1 174 ? 28.596 3.634 -41.691 1.00 71.75 174 ILE A C 1
ATOM 1474 O O . ILE A 1 174 ? 29.070 3.956 -42.778 1.00 71.75 174 ILE A O 1
ATOM 1478 N N . ILE A 1 175 ? 29.051 2.566 -41.031 1.00 72.00 175 ILE A N 1
ATOM 1479 C CA . ILE A 1 175 ? 30.133 1.718 -41.557 1.00 72.00 175 ILE A CA 1
ATOM 1480 C C . ILE A 1 175 ? 29.690 1.007 -42.844 1.00 72.00 175 ILE A C 1
ATOM 1482 O O . ILE A 1 175 ? 30.457 0.948 -43.806 1.00 72.00 175 ILE A O 1
ATOM 1486 N N . ALA A 1 176 ? 28.455 0.502 -42.897 1.00 71.25 176 ALA A N 1
ATOM 1487 C CA . ALA A 1 176 ? 27.921 -0.157 -44.086 1.00 71.25 176 ALA A CA 1
ATOM 1488 C C . ALA A 1 176 ? 27.867 0.803 -45.286 1.00 71.25 176 ALA A C 1
ATOM 1490 O O . ALA A 1 176 ? 28.388 0.479 -46.350 1.00 71.25 176 ALA A O 1
ATOM 1491 N N . THR A 1 177 ? 27.319 2.008 -45.109 1.00 73.00 177 THR A N 1
ATOM 1492 C CA . THR A 1 177 ? 27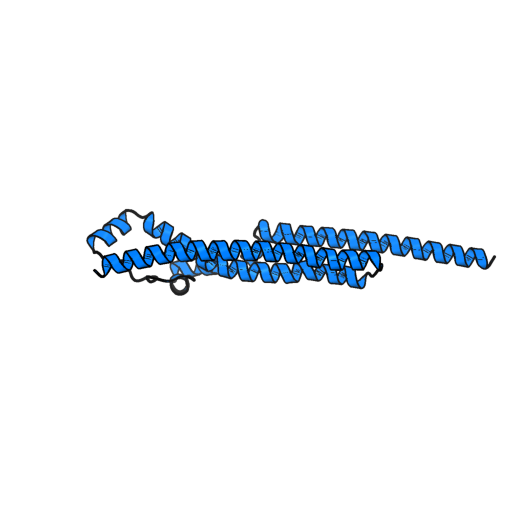.235 3.021 -46.178 1.00 73.00 177 THR A CA 1
ATOM 1493 C C . THR A 1 177 ? 28.611 3.467 -46.683 1.00 73.00 177 THR A C 1
ATOM 1495 O O . THR A 1 177 ? 28.808 3.559 -47.892 1.00 73.00 177 THR A O 1
ATOM 1498 N N . LEU A 1 178 ? 29.596 3.643 -45.795 1.00 71.12 178 LEU A N 1
ATOM 1499 C CA . LEU A 1 178 ? 30.984 3.940 -46.179 1.00 71.12 178 LEU A CA 1
ATOM 1500 C C . LEU A 1 178 ? 31.664 2.797 -46.948 1.00 71.12 178 LEU A C 1
ATOM 1502 O O . LEU A 1 178 ? 32.549 3.053 -47.759 1.00 71.12 178 LEU A O 1
ATOM 1506 N N . THR A 1 179 ? 31.260 1.548 -46.704 1.00 71.81 179 THR A N 1
ATOM 1507 C CA . THR A 1 179 ? 31.801 0.375 -47.410 1.00 71.81 179 THR A CA 1
ATOM 1508 C C . THR A 1 179 ? 31.220 0.247 -48.821 1.00 71.81 179 THR A C 1
ATOM 1510 O O . THR A 1 179 ? 31.944 -0.139 -49.727 1.00 71.81 179 THR A O 1
ATOM 1513 N N . TYR A 1 180 ? 29.949 0.609 -49.032 1.00 69.81 180 TYR A N 1
ATOM 1514 C CA . TYR A 1 180 ? 29.309 0.602 -50.360 1.00 69.81 180 TYR A CA 1
ATOM 1515 C C . TYR A 1 180 ? 29.748 1.757 -51.277 1.00 69.81 180 TYR A C 1
ATOM 1517 O O . TYR A 1 180 ? 29.565 1.675 -52.487 1.00 69.81 180 TYR A O 1
ATOM 1525 N N . LEU A 1 181 ? 30.288 2.841 -50.712 1.00 66.81 181 LEU A N 1
ATOM 1526 C CA . LEU A 1 181 ? 30.796 4.003 -51.454 1.00 66.81 181 LEU A CA 1
ATOM 1527 C C . LEU A 1 181 ? 32.269 3.861 -51.890 1.00 66.81 181 LEU A C 1
ATOM 1529 O O . LEU A 1 181 ? 32.794 4.771 -52.531 1.00 66.81 181 LEU A O 1
ATOM 1533 N N . LYS A 1 182 ? 32.934 2.763 -51.519 1.00 56.47 182 LYS A N 1
ATOM 1534 C CA . LYS A 1 182 ? 34.330 2.450 -51.847 1.00 56.47 182 LYS A CA 1
ATOM 1535 C C . LYS A 1 182 ? 34.406 1.408 -52.954 1.00 56.47 182 LYS A C 1
ATOM 1537 O O . LYS A 1 182 ? 35.330 1.539 -53.784 1.00 56.47 182 LYS A O 1
#

Radius of gyration: 26.77 Å; chains: 1; bounding box: 66×25×89 Å